Protein AF-A0AAQ3A1M2-F1 (afdb_monomer)

Organism: Streptococcus pneumoniae (NCBI:txid1313)

Secondary structure (DSSP, 8-state):
-HHHHHHHHHHHHTT-HHHHHHHHHHHHHHHTTS--HHHHHHHHHHHHHHHHHTT-HHHHHHHHHHHHHHHHHTT-HHHHHHHHHHHHHHH--

Foldseek 3Di:
DVVLLVQLQVCLVVVVVVSNVVSLVVLVVVCVPDDDPLSVLSSQLSVLSVCCVVVVPVSSVVSNVVSLVVCVVVVNVVVNVVSVVVCCVRPVD

Radius of gyration: 12.46 Å; Cα contacts (8 Å, |Δi|>4): 86; chains: 1; bounding box: 28×29×29 Å

Mean predicted aligned error: 4.85 Å

pLDDT: mean 89.13, std 8.97, range [52.88, 97.62]

Sequence (93 aa):
MILALNCYQHCLEHSSFYNANYFEAYTEKIIDKGIKLYERNVCHYLKGFALYQKGQCKEGCKQMQEAIHIFDVLGLPEQVAYYQEHYEKFVKS

Solvent-accessible surface area (backbone atoms only — not comparable to full-atom values): 4989 Å² total; per-residue (Å²): 109,70,66,44,53,53,51,23,51,54,22,54,80,67,68,37,59,75,60,20,53,53,30,48,60,52,46,53,71,57,55,74,77,52,96,49,68,67,64,50,37,53,50,43,24,50,49,10,51,53,33,31,76,72,68,42,43,72,63,8,50,48,35,32,51,53,30,38,48,50,30,50,77,70,70,35,64,70,56,27,52,54,52,49,53,51,44,46,64,75,68,72,105

Nearest PDB structures (foldseek):
  6w1e-assembly1_A-2  TM=9.409E-01  e=3.333E-04  Streptococcus thermophilus LMG 18311
  6w1f-assembly1_B  TM=9.356E-01  e=3.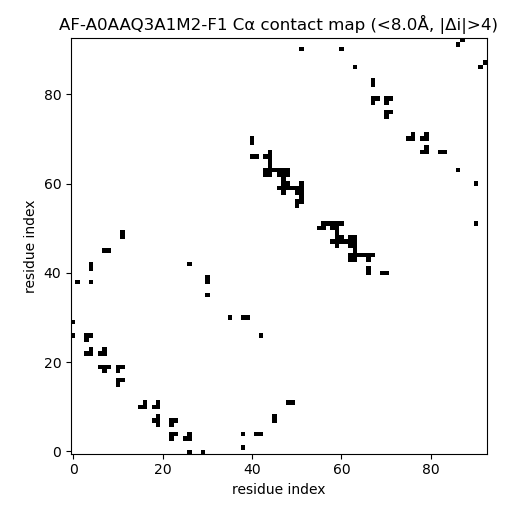929E-04  Streptococcus thermophilus LMG 18311
  7ji0-assembly1_B  TM=9.202E-01  e=3.719E-04  Streptococcus thermophilus LMG 18311
  2awi-assembly1_F  TM=8.925E-01  e=8.043E-02  Enterococcus faecalis
  2axu-assembly2_K  TM=8.819E-01  e=1.734E-01  Enterococcus faecalis

InterPro domains:
  IPR010057 HTH-type transcriptional regulator Rgg, C-terminal domain [PF21259] (3-85)
  IPR010057 HTH-type transcriptional regulator Rgg, C-terminal domain [TIGR01716] (3-92)
  IPR053163 HTH-type transcriptional regulator Rgg-like [PTHR37038] (2-92)

Structure (mmCIF, N/CA/C/O backbone):
data_AF-A0AAQ3A1M2-F1
#
_entry.id   AF-A0AAQ3A1M2-F1
#
loop_
_atom_site.group_PDB
_atom_site.id
_atom_site.type_symbol
_atom_site.label_atom_id
_atom_site.label_alt_id
_atom_site.label_comp_id
_atom_site.label_asym_id
_atom_site.label_entity_id
_atom_site.label_seq_id
_atom_site.pdbx_PDB_ins_code
_atom_site.Cartn_x
_atom_site.Cartn_y
_atom_site.Cartn_z
_atom_site.occupancy
_atom_site.B_iso_or_equiv
_atom_site.auth_seq_id
_atom_site.auth_comp_id
_atom_site.auth_asym_id
_atom_site.auth_atom_id
_atom_site.pdbx_PDB_model_num
ATOM 1 N N . MET A 1 1 ? 14.033 4.083 -2.806 1.00 64.62 1 MET A N 1
ATOM 2 C CA . MET A 1 1 ? 12.634 4.245 -3.265 1.00 64.62 1 MET A CA 1
ATOM 3 C C . MET A 1 1 ? 11.686 3.405 -2.425 1.00 64.62 1 MET A C 1
ATOM 5 O O . MET A 1 1 ? 10.887 4.005 -1.729 1.00 64.62 1 MET A O 1
ATOM 9 N N . ILE A 1 2 ? 11.839 2.075 -2.398 1.00 75.56 2 ILE A N 1
ATOM 10 C CA . ILE A 1 2 ? 11.045 1.176 -1.534 1.00 75.56 2 ILE A CA 1
ATOM 11 C C . ILE A 1 2 ? 11.074 1.625 -0.062 1.00 75.56 2 ILE A C 1
ATOM 13 O O . ILE A 1 2 ? 10.030 1.722 0.564 1.00 75.56 2 ILE A O 1
ATOM 17 N N . LEU A 1 3 ? 12.239 2.045 0.450 1.00 84.81 3 LEU A N 1
ATOM 18 C CA . LEU A 1 3 ? 12.356 2.588 1.811 1.00 84.81 3 LEU A CA 1
ATOM 19 C C . LEU A 1 3 ? 11.412 3.774 2.088 1.00 84.81 3 LEU A C 1
ATOM 21 O O . LEU A 1 3 ? 10.830 3.838 3.159 1.00 84.81 3 LEU A O 1
ATOM 25 N N . ALA A 1 4 ? 11.231 4.692 1.133 1.00 84.88 4 ALA A N 1
ATOM 26 C CA . ALA A 1 4 ? 10.367 5.856 1.335 1.00 84.88 4 ALA A CA 1
ATOM 27 C C . ALA A 1 4 ? 8.880 5.471 1.379 1.00 84.88 4 ALA A C 1
ATOM 29 O O . ALA A 1 4 ? 8.134 6.048 2.162 1.00 84.88 4 ALA A O 1
ATO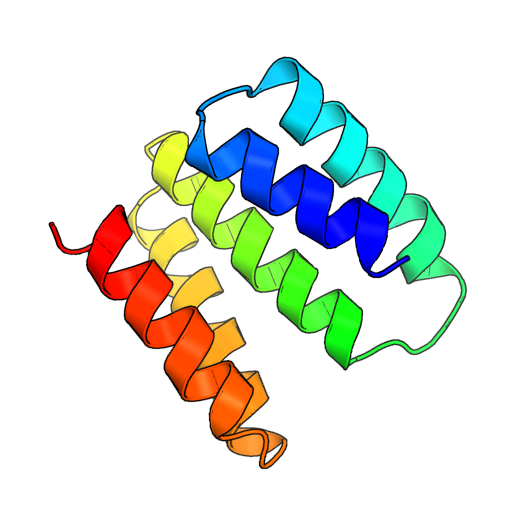M 30 N N . LEU A 1 5 ? 8.472 4.472 0.588 1.00 85.06 5 LEU A N 1
ATOM 31 C CA . LEU A 1 5 ? 7.121 3.907 0.643 1.00 85.06 5 LEU A CA 1
ATOM 32 C C . LEU A 1 5 ? 6.889 3.158 1.961 1.00 85.06 5 LEU A C 1
ATOM 34 O O . LEU A 1 5 ? 5.856 3.355 2.591 1.00 85.06 5 LEU A O 1
ATOM 38 N N . ASN A 1 6 ? 7.876 2.392 2.430 1.00 87.75 6 ASN A N 1
ATOM 39 C CA . ASN A 1 6 ? 7.797 1.712 3.725 1.00 87.75 6 ASN A CA 1
ATOM 40 C C . ASN A 1 6 ? 7.706 2.721 4.882 1.00 87.75 6 ASN A C 1
ATOM 42 O O . ASN A 1 6 ? 6.902 2.544 5.791 1.00 87.75 6 ASN A O 1
ATOM 46 N N . CYS A 1 7 ? 8.485 3.809 4.841 1.00 88.94 7 CYS A N 1
ATOM 47 C CA . CYS A 1 7 ? 8.382 4.890 5.822 1.00 88.94 7 CYS A CA 1
ATOM 48 C C . CYS A 1 7 ? 7.024 5.601 5.751 1.00 88.94 7 CYS A C 1
ATOM 50 O O . CYS A 1 7 ? 6.466 5.923 6.797 1.00 88.94 7 CYS A O 1
ATOM 52 N N . TYR A 1 8 ? 6.479 5.818 4.548 1.00 90.62 8 TYR A N 1
ATOM 53 C CA . TYR A 1 8 ? 5.145 6.393 4.377 1.00 90.62 8 TYR A CA 1
ATOM 54 C C . TYR A 1 8 ? 4.072 5.508 5.020 1.00 90.62 8 TYR A C 1
ATOM 56 O O . TYR A 1 8 ? 3.319 5.989 5.866 1.00 90.62 8 TYR A O 1
ATOM 64 N N . GLN A 1 9 ? 4.067 4.213 4.697 1.00 89.56 9 GLN A N 1
ATOM 65 C CA . GLN A 1 9 ? 3.152 3.238 5.285 1.00 89.56 9 GLN A CA 1
ATOM 66 C C . GLN A 1 9 ? 3.264 3.206 6.811 1.00 89.56 9 GLN A C 1
ATOM 68 O O . GLN A 1 9 ? 2.263 3.361 7.502 1.00 89.56 9 GLN A O 1
ATOM 73 N N . HIS A 1 10 ? 4.484 3.106 7.341 1.00 92.31 10 HIS A N 1
ATOM 74 C CA . HIS A 1 10 ? 4.719 3.077 8.782 1.00 92.31 10 HIS A CA 1
ATOM 75 C C . HIS A 1 10 ? 4.209 4.342 9.493 1.00 92.31 10 HIS A C 1
ATOM 77 O O . HIS A 1 10 ? 3.639 4.257 10.583 1.00 92.31 10 HIS A O 1
ATOM 83 N N . CYS A 1 11 ? 4.364 5.522 8.877 1.00 91.38 11 CYS A N 1
ATOM 84 C CA . CYS A 1 11 ? 3.811 6.764 9.420 1.00 91.38 11 CYS A CA 1
ATOM 85 C C . CYS A 1 11 ? 2.279 6.732 9.467 1.00 91.38 11 CYS A C 1
ATOM 87 O O . CYS A 1 11 ? 1.704 7.189 10.454 1.00 91.38 11 CYS A O 1
ATOM 89 N N . LEU A 1 12 ? 1.624 6.199 8.431 1.00 90.19 12 LEU A N 1
ATOM 90 C CA . LEU A 1 12 ? 0.166 6.065 8.393 1.00 90.19 12 LEU A CA 1
ATOM 91 C C . LEU A 1 12 ? -0.330 5.066 9.445 1.00 90.19 12 LEU A C 1
ATOM 93 O O . LEU A 1 12 ? -1.245 5.390 10.198 1.00 90.19 12 LEU A O 1
ATOM 97 N N . GLU A 1 13 ? 0.313 3.904 9.575 1.00 91.88 13 GLU A N 1
ATOM 98 C CA . GLU A 1 13 ? -0.013 2.892 10.595 1.00 91.88 13 GLU A CA 1
ATOM 99 C C . GLU A 1 13 ? 0.013 3.470 12.024 1.00 91.88 13 GLU A C 1
ATOM 101 O O . GLU A 1 13 ? -0.790 3.074 12.866 1.00 91.88 13 GLU A O 1
ATOM 106 N N . HIS A 1 14 ? 0.878 4.458 12.284 1.00 91.06 14 HIS A N 1
ATOM 107 C CA . HIS A 1 14 ? 1.009 5.137 13.581 1.00 91.06 14 HIS A CA 1
ATOM 108 C C . HIS A 1 14 ? 0.293 6.497 13.648 1.00 91.06 14 HIS A C 1
ATOM 110 O O . HIS A 1 14 ? 0.509 7.259 14.590 1.00 91.06 14 HIS A O 1
ATOM 116 N N . SER A 1 15 ? -0.545 6.836 12.662 1.00 88.81 15 SER A N 1
ATOM 117 C CA . SER A 1 15 ? -1.268 8.120 12.583 1.00 88.81 15 SER A CA 1
ATOM 118 C C . SER A 1 15 ? -0.359 9.364 12.657 1.00 88.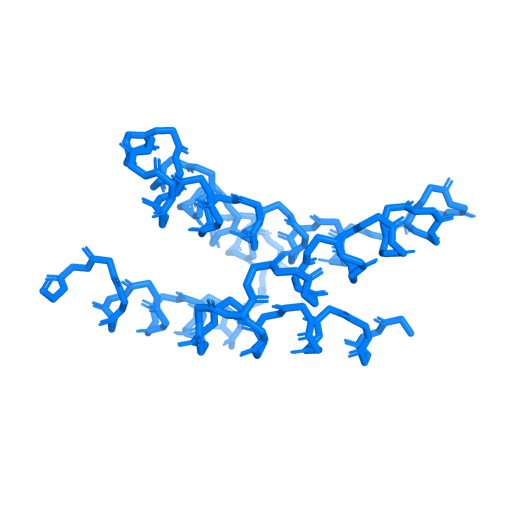81 15 SER A C 1
ATOM 120 O O . SER A 1 15 ? -0.764 10.441 13.096 1.00 88.81 15 SER A O 1
ATOM 122 N N . SER A 1 16 ? 0.895 9.246 12.211 1.00 90.06 16 SER A N 1
ATOM 123 C CA . SER A 1 16 ? 1.878 10.333 12.183 1.00 90.06 16 SER A CA 1
ATOM 124 C C . SER A 1 16 ? 1.737 11.163 10.901 1.00 90.06 16 SER A C 1
ATOM 126 O O . SER A 1 16 ? 2.578 11.120 10.003 1.00 90.06 16 SER A O 1
ATOM 128 N N . PHE A 1 17 ? 0.648 11.928 10.794 1.00 85.69 17 PHE A N 1
ATOM 129 C CA . PHE A 1 17 ? 0.253 12.586 9.539 1.00 85.69 17 PHE A CA 1
ATOM 130 C C . PHE A 1 17 ? 1.246 13.634 9.020 1.00 85.69 17 PHE A C 1
ATOM 132 O O . PHE A 1 17 ? 1.404 13.777 7.810 1.00 85.69 17 PHE A O 1
ATOM 139 N N . TYR A 1 18 ? 1.954 14.342 9.907 1.00 86.19 18 TYR A N 1
ATOM 140 C CA . TYR A 1 18 ? 2.991 15.297 9.496 1.00 86.19 18 TYR A CA 1
ATOM 141 C C . TYR A 1 18 ? 4.126 14.599 8.730 1.00 86.19 18 TYR A C 1
ATOM 143 O O . TYR A 1 18 ? 4.495 15.019 7.633 1.00 86.19 18 TYR A O 1
ATOM 151 N N . ASN A 1 19 ? 4.626 13.487 9.274 1.00 82.94 19 ASN A N 1
ATOM 152 C CA . ASN A 1 19 ? 5.674 12.691 8.639 1.00 82.94 19 ASN A CA 1
ATOM 153 C C . ASN A 1 19 ? 5.144 11.952 7.403 1.00 82.94 19 ASN A C 1
ATOM 155 O O . ASN A 1 19 ? 5.837 11.874 6.391 1.00 82.94 19 ASN A O 1
ATOM 159 N N . ALA A 1 20 ? 3.897 11.474 7.447 1.00 86.56 20 ALA A N 1
ATOM 160 C CA . ALA A 1 20 ? 3.257 10.823 6.310 1.00 86.56 20 ALA A CA 1
ATOM 161 C C . ALA A 1 20 ? 3.177 11.760 5.092 1.00 86.56 20 ALA A C 1
ATOM 163 O O . ALA A 1 20 ? 3.594 11.371 4.005 1.00 86.56 20 ALA A O 1
ATOM 164 N N . ASN A 1 21 ? 2.751 13.015 5.282 1.00 86.44 21 ASN A N 1
ATOM 165 C CA . ASN A 1 21 ? 2.690 14.012 4.206 1.00 86.44 21 ASN A CA 1
ATOM 166 C C . ASN A 1 21 ? 4.079 14.311 3.608 1.00 86.44 21 ASN A C 1
ATOM 168 O O . ASN A 1 21 ? 4.210 14.511 2.401 1.00 86.44 21 ASN A O 1
ATOM 172 N N . TYR A 1 22 ? 5.128 14.333 4.440 1.00 88.12 22 TYR A N 1
ATOM 173 C CA . TYR A 1 22 ? 6.502 14.509 3.965 1.00 88.12 22 TYR A CA 1
ATOM 174 C C . TYR A 1 22 ? 6.922 13.365 3.032 1.00 88.12 22 TYR A C 1
ATOM 176 O O . TYR A 1 22 ? 7.435 13.611 1.936 1.00 88.12 22 TYR A O 1
ATOM 184 N N . PHE A 1 23 ? 6.686 12.115 3.445 1.00 87.00 23 PHE A N 1
ATOM 185 C CA . PHE A 1 23 ? 7.047 10.953 2.638 1.00 87.00 23 PHE A CA 1
ATOM 186 C C . PHE A 1 23 ? 6.170 10.804 1.394 1.00 87.00 23 PHE A C 1
ATOM 188 O O . PHE A 1 23 ? 6.704 10.443 0.348 1.00 87.00 23 PHE A O 1
ATOM 195 N N . GLU A 1 24 ? 4.886 11.157 1.455 1.00 86.94 24 GLU A N 1
ATOM 196 C CA . GLU A 1 24 ? 4.004 11.219 0.284 1.00 86.94 24 GLU A CA 1
ATOM 197 C C . GLU A 1 24 ? 4.609 12.130 -0.796 1.00 86.94 24 GLU A C 1
ATOM 199 O O . GLU A 1 24 ? 4.983 11.652 -1.870 1.00 86.94 24 GLU A O 1
ATOM 204 N N . ALA A 1 25 ? 4.856 13.403 -0.470 1.00 85.50 25 ALA A N 1
ATOM 205 C CA . ALA A 1 25 ? 5.430 14.370 -1.408 1.00 85.50 25 ALA A CA 1
ATOM 206 C C . ALA A 1 25 ? 6.826 13.960 -1.917 1.00 85.50 25 ALA A C 1
ATOM 208 O O . ALA A 1 25 ? 7.204 14.247 -3.058 1.00 85.50 25 ALA A O 1
ATOM 209 N N . TYR A 1 26 ? 7.621 13.291 -1.077 1.00 84.12 26 TYR A N 1
ATOM 210 C CA . TYR A 1 26 ? 8.922 12.759 -1.473 1.00 84.12 26 TYR A CA 1
ATOM 211 C C . TYR A 1 26 ? 8.787 11.589 -2.456 1.00 84.12 26 TYR A C 1
ATOM 213 O O . TYR A 1 26 ? 9.501 11.550 -3.457 1.00 84.12 26 TYR A O 1
ATOM 221 N N . THR A 1 27 ? 7.867 10.651 -2.215 1.00 81.81 27 THR A N 1
ATOM 222 C CA . THR A 1 27 ? 7.643 9.497 -3.099 1.00 81.81 27 THR A CA 1
ATOM 223 C C . THR A 1 27 ? 7.120 9.920 -4.469 1.00 81.81 27 THR A C 1
ATOM 225 O O . THR A 1 27 ? 7.657 9.457 -5.477 1.00 81.81 27 THR A O 1
ATOM 228 N N . GLU A 1 28 ? 6.186 10.871 -4.534 1.00 81.75 28 GLU A N 1
ATOM 229 C CA . GLU A 1 28 ? 5.654 11.407 -5.794 1.00 81.75 28 GLU A CA 1
ATOM 230 C C . GLU A 1 28 ? 6.753 11.994 -6.687 1.00 81.75 28 GLU A C 1
ATOM 232 O O . GLU A 1 28 ? 6.864 11.634 -7.860 1.00 81.75 28 GLU A O 1
ATOM 237 N N . LYS A 1 29 ? 7.649 12.813 -6.118 1.00 81.38 29 LYS A N 1
ATOM 238 C CA . LYS A 1 29 ? 8.767 13.436 -6.853 1.00 81.38 29 LYS A CA 1
ATOM 239 C C . LYS A 1 29 ? 9.736 12.437 -7.487 1.00 81.38 29 LYS A C 1
ATOM 241 O O . LYS A 1 29 ? 10.451 12.787 -8.428 1.00 81.38 29 LYS A O 1
ATOM 246 N N . ILE A 1 30 ? 9.832 11.223 -6.945 1.00 74.88 30 ILE A N 1
ATOM 247 C CA . ILE A 1 30 ? 10.770 10.198 -7.424 1.00 74.88 30 ILE A CA 1
ATOM 248 C C . ILE A 1 30 ? 10.066 9.228 -8.379 1.00 74.88 30 ILE A C 1
ATOM 250 O O . ILE A 1 30 ? 10.679 8.770 -9.344 1.00 74.88 30 ILE A O 1
ATOM 254 N N . ILE A 1 31 ? 8.785 8.937 -8.144 1.00 73.25 31 ILE A N 1
ATOM 255 C CA . ILE A 1 31 ? 7.954 8.078 -9.001 1.00 73.25 31 ILE A CA 1
ATOM 256 C C . ILE A 1 31 ? 7.699 8.717 -10.378 1.00 73.25 31 ILE A C 1
ATOM 258 O O . ILE A 1 31 ? 7.525 8.005 -11.370 1.00 73.25 31 ILE A O 1
ATOM 262 N N . ASP A 1 32 ? 7.738 10.045 -10.470 1.00 67.81 32 ASP A N 1
ATOM 263 C CA . ASP A 1 32 ? 7.521 10.769 -11.727 1.00 67.81 32 ASP A CA 1
ATOM 264 C C . ASP A 1 32 ? 8.682 10.628 -12.736 1.00 67.81 32 ASP A C 1
ATOM 266 O O . ASP A 1 32 ? 8.537 10.898 -13.923 1.00 67.81 32 ASP A O 1
ATOM 270 N N . LYS A 1 33 ? 9.846 10.126 -12.299 1.00 66.62 33 LYS A N 1
ATOM 271 C CA . LYS A 1 33 ? 11.063 10.035 -13.128 1.00 66.62 33 LYS A CA 1
ATOM 272 C C . LYS A 1 33 ? 11.227 8.715 -13.901 1.00 66.62 33 LYS A C 1
ATOM 274 O O . LYS A 1 33 ? 12.244 8.535 -14.565 1.00 66.62 33 LYS A O 1
ATOM 279 N N . GLY A 1 34 ? 10.269 7.784 -13.830 1.00 62.31 34 GLY A N 1
ATOM 280 C CA . GLY A 1 34 ? 10.313 6.524 -14.587 1.00 62.31 34 GLY A CA 1
ATOM 281 C C . GLY A 1 34 ? 9.010 5.715 -14.555 1.00 62.31 34 GLY A C 1
ATOM 282 O O . GLY A 1 34 ? 8.140 5.945 -13.715 1.00 62.31 34 GLY A O 1
ATOM 283 N N . ILE A 1 35 ? 8.876 4.738 -15.464 1.00 63.75 35 ILE A N 1
ATOM 284 C CA . ILE A 1 35 ? 7.743 3.796 -15.480 1.00 63.75 35 ILE A CA 1
ATOM 285 C C . ILE A 1 35 ? 7.978 2.748 -14.389 1.00 63.75 35 ILE A C 1
ATOM 287 O O . ILE A 1 35 ? 8.717 1.785 -14.573 1.00 63.75 35 ILE A O 1
ATOM 291 N N . LYS A 1 36 ? 7.374 2.979 -13.224 1.00 77.31 36 LYS A N 1
ATOM 292 C CA . LYS A 1 36 ? 7.517 2.150 -12.024 1.00 77.31 36 LYS A CA 1
ATOM 293 C C . LYS A 1 36 ? 6.156 1.685 -11.537 1.00 77.31 36 LYS A C 1
ATOM 295 O O . LYS A 1 36 ? 5.591 2.244 -10.602 1.00 77.31 36 LYS A O 1
ATOM 300 N N . LEU A 1 37 ? 5.591 0.726 -12.270 1.00 84.06 37 LEU A N 1
ATOM 301 C CA . LEU A 1 37 ? 4.212 0.274 -12.087 1.00 84.06 37 LEU A CA 1
ATOM 302 C C . LEU A 1 37 ? 3.967 -0.263 -10.671 1.00 84.06 37 LEU A C 1
ATOM 304 O O . LEU A 1 37 ? 2.967 0.091 -10.057 1.00 84.06 37 LEU A O 1
ATOM 308 N N . TYR A 1 38 ? 4.915 -1.038 -10.138 1.00 87.56 38 TYR A N 1
ATOM 309 C CA . TYR A 1 38 ? 4.841 -1.572 -8.781 1.00 87.56 38 TYR A CA 1
ATOM 310 C C . TYR A 1 38 ? 4.796 -0.454 -7.730 1.00 87.56 38 TYR A C 1
ATOM 312 O O . TYR A 1 38 ? 3.848 -0.368 -6.955 1.00 87.56 38 TYR A O 1
ATOM 320 N N . GLU A 1 39 ? 5.774 0.456 -7.734 1.00 87.19 39 GLU A N 1
ATOM 321 C CA . GLU A 1 39 ? 5.839 1.546 -6.755 1.00 87.19 39 GLU A CA 1
ATOM 322 C C . GLU A 1 39 ? 4.662 2.523 -6.875 1.00 87.19 39 GLU A C 1
ATOM 324 O O . GLU A 1 39 ? 4.194 3.044 -5.862 1.00 87.19 39 GLU A O 1
ATOM 329 N N . ARG A 1 40 ? 4.146 2.744 -8.091 1.00 89.38 40 ARG A N 1
ATOM 330 C CA . ARG A 1 40 ? 2.913 3.513 -8.318 1.00 89.38 40 ARG A CA 1
ATOM 331 C C . ARG A 1 40 ? 1.708 2.835 -7.685 1.00 89.38 40 ARG A C 1
ATOM 333 O O . ARG A 1 40 ? 0.916 3.521 -7.048 1.00 89.38 40 ARG A O 1
ATOM 340 N N . ASN A 1 41 ? 1.599 1.517 -7.819 1.00 94.38 41 ASN A N 1
ATOM 341 C CA . ASN A 1 41 ? 0.496 0.768 -7.236 1.00 94.38 41 ASN A CA 1
ATOM 342 C C . ASN A 1 41 ? 0.542 0.774 -5.700 1.00 94.38 41 ASN A C 1
ATOM 344 O O . ASN A 1 41 ? -0.474 1.016 -5.053 1.00 94.38 41 ASN A O 1
ATOM 348 N N . VAL A 1 42 ? 1.734 0.616 -5.111 1.00 92.50 42 VAL A N 1
ATOM 349 C CA . VAL A 1 42 ? 1.932 0.771 -3.658 1.00 92.50 42 VAL A CA 1
ATOM 350 C C . VAL A 1 42 ? 1.542 2.181 -3.202 1.00 92.50 42 VAL A C 1
ATOM 352 O O . VAL A 1 42 ? 0.818 2.340 -2.224 1.00 92.50 42 VAL A O 1
ATOM 355 N N . CYS A 1 43 ? 1.980 3.222 -3.915 1.00 91.38 43 CYS A N 1
ATOM 356 C CA . CYS A 1 43 ? 1.621 4.603 -3.588 1.00 91.38 43 CYS A CA 1
ATOM 357 C C . CYS A 1 43 ? 0.101 4.840 -3.673 1.00 91.38 43 CYS A C 1
ATOM 359 O O . CYS A 1 43 ? -0.458 5.482 -2.785 1.00 91.38 43 CYS A O 1
ATOM 361 N N . HIS A 1 44 ? -0.574 4.276 -4.684 1.00 94.75 44 HIS A N 1
ATOM 362 C CA . HIS A 1 44 ? -2.036 4.330 -4.834 1.00 94.75 44 HIS A CA 1
ATOM 363 C C . HIS A 1 44 ? -2.757 3.707 -3.636 1.00 94.75 44 HIS A C 1
ATOM 365 O O . HIS A 1 44 ? -3.646 4.330 -3.059 1.00 94.75 44 HIS A O 1
ATOM 371 N N . TYR A 1 45 ? -2.309 2.530 -3.189 1.00 96.75 45 TYR A N 1
ATOM 372 C CA . TYR A 1 45 ? -2.842 1.894 -1.984 1.00 96.75 45 TYR A CA 1
ATOM 373 C C . TYR A 1 45 ? -2.700 2.796 -0.747 1.00 96.75 45 TYR A C 1
ATOM 375 O O . TYR A 1 45 ? -3.669 3.024 -0.022 1.00 96.75 45 TYR A O 1
ATOM 383 N N . LEU A 1 46 ? -1.502 3.345 -0.515 1.00 94.94 46 LEU A N 1
ATOM 384 C CA . LEU A 1 46 ? -1.218 4.166 0.667 1.00 94.94 46 LEU A CA 1
ATOM 385 C C . LEU A 1 46 ? -2.004 5.483 0.673 1.00 94.94 46 LEU A C 1
ATOM 387 O O . LEU A 1 46 ? -2.460 5.915 1.731 1.00 94.94 46 LEU A O 1
ATOM 391 N N . LYS A 1 47 ? -2.243 6.082 -0.498 1.00 93.75 47 LYS A N 1
ATOM 392 C CA . LYS A 1 47 ? -3.152 7.228 -0.637 1.00 93.75 47 LYS A CA 1
ATOM 393 C C . LYS A 1 47 ? -4.582 6.863 -0.269 1.00 93.75 47 LYS A C 1
ATOM 395 O O . LYS A 1 47 ? -5.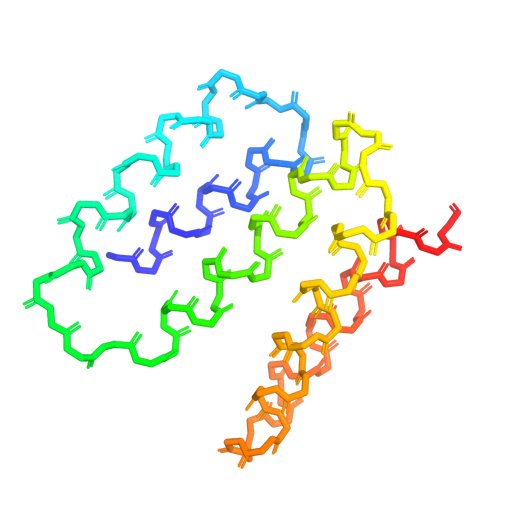214 7.593 0.494 1.00 93.75 47 LYS A O 1
ATOM 400 N N . GLY A 1 48 ? -5.062 5.709 -0.730 1.00 96.19 48 GLY A N 1
ATOM 401 C CA . GLY A 1 48 ? -6.355 5.171 -0.320 1.00 96.19 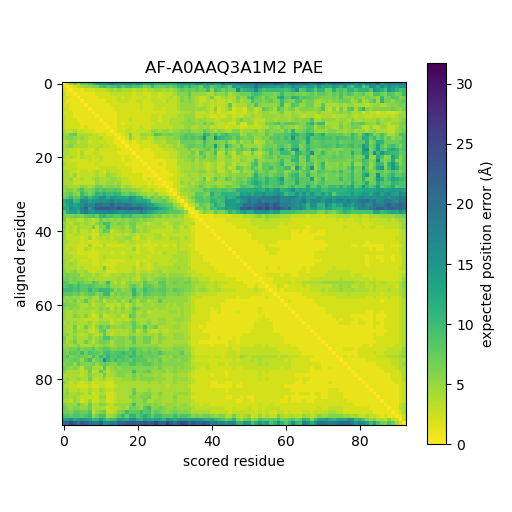48 GLY A CA 1
ATOM 402 C C . GLY A 1 48 ? -6.458 5.015 1.199 1.00 96.19 48 GLY A C 1
ATOM 403 O O . GLY A 1 48 ? -7.435 5.452 1.812 1.00 96.19 48 GLY A O 1
ATOM 404 N N . PHE A 1 49 ? -5.413 4.483 1.833 1.00 95.94 49 PHE A N 1
ATOM 405 C CA . PHE A 1 49 ? -5.363 4.346 3.286 1.00 95.94 49 PHE A CA 1
ATOM 406 C C . PHE A 1 49 ? -5.370 5.702 4.008 1.00 95.94 49 PHE A C 1
ATOM 408 O O . PHE A 1 49 ? -6.146 5.902 4.943 1.00 95.94 49 PHE A O 1
ATOM 415 N N . ALA A 1 50 ? -4.595 6.677 3.532 1.00 93.25 50 ALA A N 1
ATOM 416 C CA . ALA A 1 50 ? -4.591 8.029 4.085 1.00 93.25 50 ALA A CA 1
ATOM 417 C C . ALA A 1 50 ? -5.961 8.723 3.954 1.00 93.25 50 ALA A C 1
ATOM 419 O O . ALA A 1 50 ? -6.404 9.394 4.886 1.00 93.25 50 ALA A O 1
ATOM 420 N N . LEU A 1 51 ? -6.654 8.559 2.820 1.00 94.50 51 LEU A N 1
ATOM 421 C CA . LEU A 1 51 ? -8.015 9.073 2.615 1.00 94.50 51 LEU A CA 1
ATOM 422 C C . LEU A 1 51 ? -9.007 8.432 3.588 1.00 94.50 51 LEU A C 1
ATOM 424 O O . LEU A 1 51 ? -9.825 9.137 4.183 1.00 94.50 51 LEU A O 1
ATOM 428 N N . TYR A 1 52 ? -8.905 7.117 3.796 1.00 94.50 52 TYR A N 1
ATOM 429 C CA . TYR A 1 52 ? -9.705 6.404 4.788 1.00 94.50 52 TYR A CA 1
ATOM 430 C C . TYR A 1 52 ? -9.487 6.973 6.197 1.00 94.50 52 TYR A C 1
ATOM 432 O O . TYR A 1 52 ? -10.453 7.349 6.858 1.00 94.50 52 TYR A O 1
ATOM 440 N N . GLN A 1 53 ? -8.230 7.153 6.619 1.00 90.12 53 GLN A N 1
ATOM 441 C CA . GLN A 1 53 ? -7.894 7.734 7.927 1.00 90.12 53 GLN A CA 1
ATOM 442 C C . GLN A 1 53 ? -8.367 9.188 8.091 1.00 90.12 53 GLN A C 1
ATOM 444 O O . GLN A 1 53 ? -8.664 9.620 9.202 1.00 90.12 53 GLN A O 1
ATOM 449 N N . LYS A 1 54 ? -8.482 9.942 6.992 1.00 91.31 54 LYS A N 1
ATOM 450 C CA . LYS A 1 54 ? -9.039 11.307 6.962 1.00 91.31 54 LYS A CA 1
ATOM 451 C C . LYS A 1 54 ? -10.578 11.338 6.943 1.00 91.31 54 LYS A C 1
ATOM 453 O O . LYS A 1 54 ? -11.160 12.415 6.837 1.00 91.31 54 LYS A O 1
ATOM 458 N N . GLY A 1 55 ? -11.248 10.185 7.031 1.00 91.12 55 GLY A N 1
ATOM 459 C CA . GLY A 1 55 ? -12.710 10.059 7.055 1.00 91.12 55 GLY A CA 1
ATOM 460 C C . GLY A 1 55 ? -13.370 9.951 5.676 1.00 91.12 55 GLY A C 1
ATOM 461 O O . GLY A 1 55 ? -14.591 9.830 5.582 1.00 91.12 55 GLY A O 1
ATOM 462 N N . GLN A 1 56 ? -12.596 9.946 4.587 1.00 93.94 56 GLN A N 1
ATOM 463 C CA . GLN A 1 56 ? -13.101 9.760 3.222 1.00 93.94 56 GLN A CA 1
ATOM 464 C C . GLN A 1 56 ? -13.210 8.266 2.883 1.00 93.94 56 GLN A C 1
ATOM 466 O O . GLN A 1 56 ? -12.650 7.787 1.897 1.00 93.94 56 GLN A O 1
ATOM 471 N N . CYS A 1 57 ? -13.943 7.513 3.712 1.00 91.62 57 CYS A N 1
ATOM 472 C CA . CYS A 1 57 ? -13.866 6.052 3.741 1.00 91.62 57 CYS A CA 1
ATOM 473 C C . CYS A 1 57 ? -14.219 5.386 2.407 1.00 91.62 57 CYS A C 1
ATOM 475 O O . CYS A 1 57 ? -13.515 4.483 1.982 1.00 91.62 57 CYS A O 1
ATOM 477 N N . LYS A 1 58 ? -15.273 5.835 1.710 1.00 93.62 58 LYS A N 1
ATOM 478 C CA . LYS A 1 58 ? -15.683 5.215 0.434 1.00 93.62 58 LYS A CA 1
ATOM 479 C C . LYS A 1 58 ? -14.592 5.302 -0.634 1.00 93.62 58 LYS A C 1
ATOM 481 O O . LYS A 1 58 ? -14.304 4.305 -1.286 1.00 93.62 58 LYS A O 1
ATOM 486 N N . GLU A 1 59 ? -14.000 6.483 -0.790 1.00 94.56 59 GLU A N 1
ATOM 487 C CA . GLU A 1 59 ? -12.950 6.721 -1.782 1.00 94.56 59 GLU A CA 1
ATOM 488 C C . GLU A 1 59 ? -11.653 6.014 -1.381 1.00 94.56 59 GLU A C 1
ATOM 490 O O . GLU A 1 59 ? -11.054 5.314 -2.193 1.00 94.56 59 GLU A O 1
ATOM 495 N N . GLY A 1 60 ? -11.271 6.106 -0.103 1.00 95.56 60 GLY A N 1
ATOM 496 C CA . GLY A 1 60 ? -10.086 5.429 0.415 1.00 95.56 60 GLY A CA 1
ATOM 497 C C . GLY A 1 60 ? -10.150 3.908 0.263 1.00 95.56 60 GLY A C 1
ATOM 498 O O . GLY A 1 60 ? -9.219 3.292 -0.255 1.00 95.56 60 GLY A O 1
ATOM 499 N N . CYS A 1 61 ? -11.279 3.297 0.639 1.00 95.50 61 CYS A N 1
ATOM 500 C CA . CYS A 1 61 ? -11.506 1.860 0.481 1.00 95.50 61 CYS A CA 1
ATOM 501 C C . CYS A 1 61 ? -11.468 1.426 -0.982 1.00 95.50 61 CYS A C 1
ATOM 503 O O . CYS A 1 61 ? -10.876 0.395 -1.294 1.00 95.50 61 CYS A O 1
ATOM 505 N N . LYS A 1 62 ? -12.066 2.216 -1.880 1.00 96.69 62 LYS A N 1
ATOM 506 C CA . LYS A 1 62 ? -12.038 1.938 -3.315 1.00 96.69 62 LYS A CA 1
ATOM 507 C C . LYS A 1 62 ? -10.603 1.915 -3.847 1.00 96.69 62 LYS A C 1
ATOM 509 O O . LYS A 1 62 ? -10.224 0.935 -4.477 1.00 96.69 62 LYS A O 1
ATOM 514 N N . GLN A 1 63 ? -9.793 2.928 -3.532 1.00 97.19 63 GLN A N 1
ATOM 515 C CA . GLN A 1 63 ? -8.397 2.993 -3.984 1.00 97.19 63 GLN A CA 1
ATOM 516 C C . GLN A 1 63 ? -7.546 1.837 -3.443 1.00 97.19 63 GLN A C 1
ATOM 518 O O . GLN A 1 63 ? -6.767 1.241 -4.187 1.00 97.19 63 GLN A O 1
ATOM 523 N N . MET A 1 64 ? -7.726 1.468 -2.171 1.00 97.00 64 MET A N 1
ATOM 524 C CA . MET A 1 64 ? -7.032 0.317 -1.585 1.00 97.00 64 MET A CA 1
ATOM 525 C C . MET A 1 64 ? -7.402 -0.999 -2.289 1.00 97.00 64 MET A C 1
ATOM 527 O O . MET A 1 64 ? -6.520 -1.786 -2.624 1.00 97.00 64 MET A O 1
ATOM 531 N N . GLN A 1 65 ? -8.690 -1.230 -2.559 1.00 97.12 65 GLN A N 1
ATOM 532 C CA . GLN A 1 65 ? -9.167 -2.437 -3.245 1.00 97.12 65 GLN A CA 1
ATOM 533 C C . GLN A 1 65 ? -8.712 -2.497 -4.712 1.00 97.12 65 GLN A C 1
ATOM 535 O O . GLN A 1 65 ? -8.313 -3.557 -5.188 1.00 97.12 65 GLN A O 1
ATOM 540 N N . GLU A 1 66 ? -8.705 -1.364 -5.420 1.00 97.62 66 GLU A N 1
ATOM 541 C CA . GLU A 1 66 ? -8.152 -1.271 -6.777 1.00 97.62 66 GLU A CA 1
ATOM 542 C C . GLU A 1 66 ? -6.669 -1.646 -6.810 1.00 97.62 66 GLU A C 1
ATOM 544 O O . GLU A 1 66 ? -6.252 -2.421 -7.669 1.00 97.62 66 GLU A O 1
ATOM 549 N N . ALA A 1 67 ? -5.872 -1.151 -5.859 1.00 97.12 67 ALA A N 1
ATOM 550 C CA . ALA A 1 67 ? -4.452 -1.475 -5.801 1.00 97.12 67 ALA A CA 1
ATOM 551 C C . ALA A 1 67 ? -4.203 -2.969 -5.526 1.00 97.12 67 ALA A C 1
ATOM 553 O O . ALA A 1 67 ? -3.334 -3.571 -6.161 1.00 97.12 67 ALA A O 1
ATOM 554 N N . ILE A 1 68 ? -4.990 -3.591 -4.639 1.00 97.25 68 ILE A N 1
ATOM 555 C CA . ILE A 1 68 ? -4.940 -5.045 -4.403 1.00 97.25 68 ILE A CA 1
ATOM 556 C C . ILE A 1 68 ? -5.257 -5.804 -5.697 1.00 97.25 68 ILE A C 1
ATOM 558 O O . ILE A 1 68 ? -4.519 -6.714 -6.074 1.00 97.25 68 ILE A O 1
ATOM 562 N N . HIS A 1 69 ? -6.299 -5.393 -6.424 1.00 97.25 69 HIS A N 1
ATOM 563 C CA . HIS A 1 69 ? -6.655 -6.014 -7.698 1.00 97.25 69 HIS A CA 1
ATOM 564 C C . HIS A 1 69 ? -5.559 -5.853 -8.762 1.00 97.25 69 HIS A C 1
ATOM 566 O O . HIS A 1 69 ? -5.289 -6.783 -9.515 1.00 97.25 69 HIS A O 1
ATOM 572 N N . ILE A 1 70 ? -4.868 -4.713 -8.809 1.00 96.19 70 ILE A N 1
ATOM 573 C CA . ILE A 1 70 ? -3.733 -4.526 -9.723 1.00 96.19 70 ILE A CA 1
ATOM 574 C C . ILE A 1 70 ? -2.598 -5.509 -9.396 1.00 96.19 70 ILE A C 1
ATOM 576 O O . ILE A 1 70 ? -1.997 -6.053 -10.319 1.00 96.19 70 ILE A O 1
ATOM 580 N N . PHE A 1 71 ? -2.314 -5.793 -8.119 1.00 96.06 71 PHE A N 1
ATOM 581 C CA . PHE A 1 71 ? -1.327 -6.824 -7.767 1.00 96.06 71 PHE A CA 1
ATOM 582 C C . PHE A 1 71 ? -1.747 -8.224 -8.225 1.00 96.06 71 PHE A C 1
ATOM 584 O O . PHE A 1 71 ? -0.897 -8.984 -8.692 1.00 96.06 71 PHE A O 1
ATOM 591 N N . ASP A 1 72 ? -3.039 -8.539 -8.148 1.00 96.12 72 ASP A N 1
ATOM 592 C CA . ASP A 1 72 ? -3.604 -9.798 -8.643 1.00 96.12 72 ASP A CA 1
ATOM 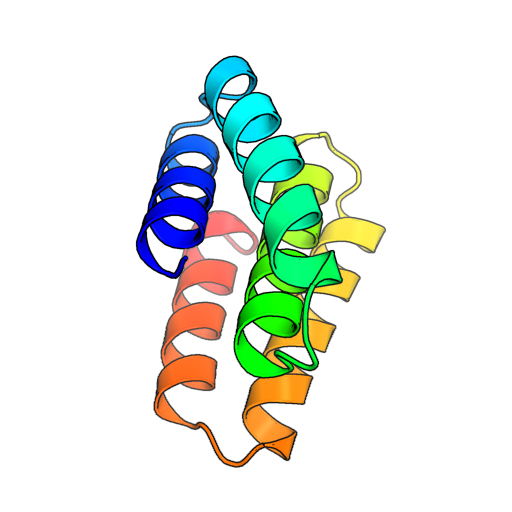593 C C . ASP A 1 72 ? -3.446 -9.925 -10.168 1.00 96.12 72 ASP A C 1
ATOM 595 O O . ASP A 1 72 ? -2.890 -10.905 -10.663 1.00 96.12 72 ASP A O 1
ATOM 599 N N . VAL A 1 73 ? -3.795 -8.874 -10.918 1.00 95.88 73 VAL A N 1
ATOM 600 C CA . VAL A 1 73 ? -3.617 -8.810 -12.383 1.00 95.88 73 VAL A CA 1
ATOM 601 C C . VAL A 1 73 ? -2.147 -8.947 -12.793 1.00 95.88 73 VAL A C 1
ATOM 603 O O . VAL A 1 73 ? -1.843 -9.524 -13.837 1.00 95.88 73 VAL A O 1
ATOM 606 N N . LEU A 1 74 ? -1.219 -8.441 -11.978 1.00 92.62 74 LEU A N 1
ATOM 607 C CA . LEU A 1 74 ? 0.221 -8.574 -12.206 1.00 92.62 74 LEU A CA 1
ATOM 608 C C . LEU A 1 74 ? 0.784 -9.950 -11.810 1.00 92.62 74 LEU A C 1
ATOM 610 O O . LEU A 1 74 ? 1.976 -10.185 -12.010 1.00 92.62 74 LEU A O 1
ATOM 614 N N . GLY A 1 75 ? -0.035 -10.852 -11.261 1.00 93.56 75 GLY A N 1
ATOM 615 C CA . GLY A 1 75 ? 0.401 -12.176 -10.821 1.00 93.56 75 GLY A CA 1
ATOM 616 C C . GLY A 1 75 ? 1.335 -12.124 -9.611 1.00 93.56 75 GLY A C 1
ATOM 617 O O . GLY A 1 75 ? 2.279 -12.909 -9.536 1.00 93.56 75 GLY A O 1
ATOM 618 N N . LEU A 1 76 ? 1.101 -11.191 -8.678 1.00 95.06 76 LEU A N 1
ATOM 619 C CA . LEU A 1 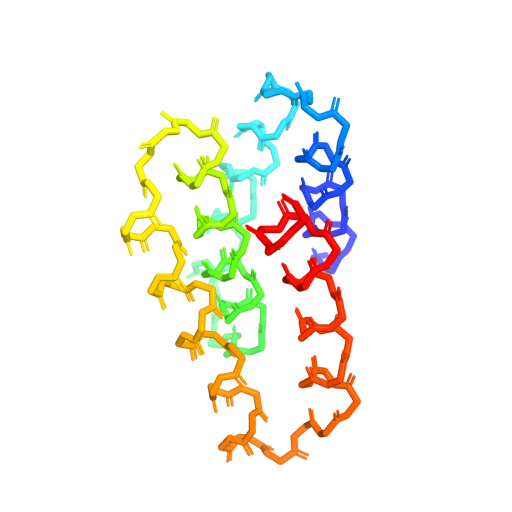76 ? 1.901 -10.994 -7.462 1.00 95.06 76 LEU A CA 1
ATOM 620 C C . LEU A 1 76 ? 1.131 -11.459 -6.205 1.00 95.06 76 LEU A C 1
ATOM 622 O O . LEU A 1 76 ? 0.735 -10.627 -5.384 1.00 95.06 76 LEU A O 1
ATOM 626 N N . PRO A 1 77 ? 0.920 -12.775 -6.008 1.00 94.00 77 PRO A N 1
ATOM 627 C CA . PRO A 1 77 ? 0.036 -13.303 -4.964 1.00 94.00 77 PRO A CA 1
ATOM 628 C C . PRO A 1 77 ? 0.502 -12.977 -3.539 1.00 94.00 77 PRO A C 1
ATOM 630 O O . PRO A 1 77 ? -0.325 -12.746 -2.662 1.00 94.00 77 PRO A O 1
ATOM 633 N N . GLU A 1 78 ? 1.814 -12.896 -3.301 1.00 95.25 78 GLU A N 1
ATOM 634 C CA . GLU A 1 78 ? 2.361 -12.492 -1.996 1.00 95.25 78 GLU A CA 1
ATOM 635 C C . GLU A 1 78 ? 1.973 -11.051 -1.635 1.00 95.25 78 GLU A C 1
ATOM 637 O O . GLU A 1 78 ? 1.679 -10.754 -0.479 1.00 95.25 78 GLU A O 1
ATOM 642 N N . GLN A 1 79 ? 1.917 -10.159 -2.630 1.00 94.69 79 GLN A N 1
ATOM 643 C CA . GLN A 1 79 ? 1.525 -8.761 -2.435 1.00 94.69 79 GLN A CA 1
ATOM 644 C C . GLN A 1 79 ? 0.021 -8.636 -2.212 1.00 94.69 79 GLN A C 1
ATOM 646 O O . GLN A 1 79 ? -0.409 -7.876 -1.348 1.00 94.69 79 GLN A O 1
ATOM 651 N N . VAL A 1 80 ? -0.775 -9.424 -2.940 1.00 96.88 80 VAL A N 1
ATOM 652 C CA . VAL A 1 80 ? -2.219 -9.533 -2.700 1.00 96.88 80 VAL A CA 1
ATOM 653 C C . VAL A 1 80 ? -2.479 -9.962 -1.258 1.00 96.88 80 VAL A C 1
ATOM 655 O O . VAL A 1 80 ? -3.204 -9.269 -0.552 1.00 96.88 80 VAL A O 1
ATOM 658 N N . ALA A 1 81 ? -1.845 -11.045 -0.798 1.00 97.00 81 ALA A N 1
ATOM 659 C CA . ALA A 1 81 ? -2.004 -11.538 0.569 1.00 97.00 81 ALA A CA 1
ATOM 660 C C . ALA A 1 81 ? -1.612 -10.480 1.612 1.00 97.00 81 ALA A C 1
ATOM 662 O O . ALA A 1 81 ? -2.393 -10.191 2.516 1.00 97.00 81 ALA A O 1
ATOM 663 N N . TYR A 1 82 ? -0.447 -9.850 1.440 1.00 96.44 82 TYR A N 1
ATOM 664 C CA . TYR A 1 82 ? 0.050 -8.819 2.350 1.00 96.44 82 TYR A CA 1
ATOM 665 C C . TYR A 1 82 ? -0.903 -7.618 2.476 1.00 96.44 82 TYR A C 1
ATOM 667 O O . TYR A 1 82 ? -1.278 -7.223 3.582 1.00 96.44 82 TYR A O 1
ATOM 675 N N . TYR A 1 83 ? -1.320 -7.029 1.350 1.00 96.69 83 TYR A N 1
ATOM 676 C CA . TYR A 1 83 ? -2.181 -5.844 1.374 1.00 96.69 83 TYR A CA 1
ATOM 677 C C . TYR A 1 83 ? -3.625 -6.171 1.759 1.00 96.69 83 TYR A C 1
ATOM 679 O O . TYR A 1 83 ? -4.285 -5.337 2.376 1.00 96.69 83 TYR A O 1
ATOM 687 N N . GLN A 1 84 ? -4.106 -7.381 1.470 1.00 96.75 84 GLN A N 1
ATOM 688 C CA . GLN A 1 84 ? -5.404 -7.852 1.945 1.00 96.75 84 GLN A CA 1
ATOM 689 C C . GLN A 1 84 ? -5.418 -8.000 3.473 1.00 96.75 84 GLN A C 1
ATOM 691 O O . GLN A 1 84 ? -6.333 -7.488 4.118 1.00 96.75 84 GLN A O 1
ATOM 696 N N . GLU A 1 85 ? -4.388 -8.617 4.063 1.00 96.56 85 GLU A N 1
ATOM 697 C CA . GLU A 1 85 ? -4.246 -8.736 5.522 1.00 96.56 85 GLU A CA 1
ATOM 698 C C . GLU A 1 85 ? -4.178 -7.352 6.184 1.00 96.56 85 GLU A C 1
ATOM 700 O O . GLU A 1 85 ? -4.884 -7.079 7.158 1.00 96.56 85 GLU A O 1
ATOM 705 N N . HIS A 1 86 ? -3.385 -6.434 5.618 1.00 96.06 86 HIS A N 1
ATOM 706 C CA . HIS A 1 86 ? -3.333 -5.052 6.092 1.00 96.06 86 HIS A CA 1
ATOM 707 C C . HIS A 1 86 ? -4.708 -4.373 6.011 1.00 96.06 86 HIS A C 1
ATOM 709 O O . HIS A 1 86 ? -5.136 -3.716 6.963 1.00 96.06 86 HIS A O 1
ATOM 715 N N . TYR A 1 87 ? -5.409 -4.490 4.883 1.00 95.38 87 TYR A N 1
ATOM 716 C CA . TYR A 1 87 ? -6.729 -3.890 4.703 1.00 95.38 87 TYR A CA 1
ATOM 717 C C . TYR A 1 87 ? -7.720 -4.407 5.750 1.00 95.38 87 TYR A C 1
ATOM 719 O O . TYR A 1 87 ? -8.423 -3.626 6.388 1.00 95.38 87 TYR A O 1
ATOM 727 N N . GLU A 1 88 ? -7.756 -5.716 5.979 1.00 94.62 88 GLU A N 1
ATOM 728 C CA . GLU A 1 88 ? -8.634 -6.325 6.978 1.00 94.62 88 GLU A CA 1
ATOM 729 C C . GLU A 1 88 ? -8.320 -5.829 8.387 1.00 94.62 88 GLU A C 1
ATOM 731 O O . GLU A 1 88 ? -9.228 -5.404 9.101 1.00 94.62 88 GLU A O 1
ATOM 736 N N . LYS A 1 89 ? -7.034 -5.772 8.741 1.00 93.44 89 LYS A N 1
ATOM 737 C CA . LYS A 1 89 ? -6.574 -5.303 10.048 1.00 93.44 89 LYS A CA 1
ATOM 738 C C . LYS A 1 89 ? -6.985 -3.860 10.344 1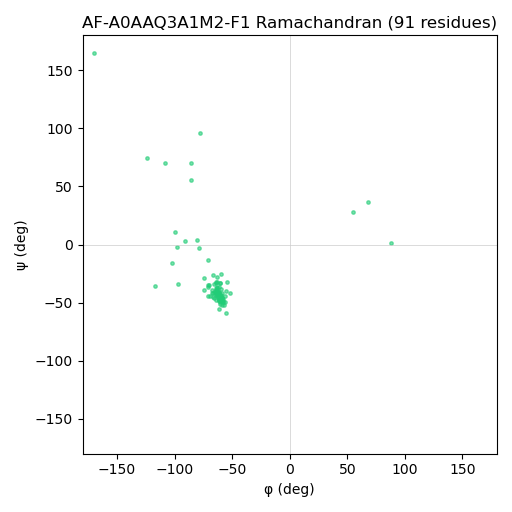.00 93.44 89 LYS A C 1
ATOM 740 O O . LYS A 1 89 ? -7.448 -3.588 11.448 1.00 93.44 89 LYS A O 1
ATOM 745 N N . PHE A 1 90 ? -6.806 -2.944 9.392 1.00 89.88 90 PHE A N 1
ATOM 746 C CA . PHE A 1 90 ? -6.931 -1.500 9.640 1.00 89.88 90 PHE A CA 1
ATOM 747 C C . PHE A 1 90 ? -8.242 -0.862 9.152 1.00 89.88 90 PHE A C 1
ATOM 749 O O . PHE A 1 90 ? -8.549 0.258 9.561 1.00 89.88 90 PHE A O 1
ATOM 756 N N . VAL A 1 91 ? -9.003 -1.529 8.279 1.00 88.00 91 VAL A N 1
ATOM 757 C CA . VAL A 1 91 ? -10.210 -0.958 7.647 1.00 88.00 91 VAL A CA 1
ATOM 758 C C . VAL A 1 91 ? -11.486 -1.713 8.016 1.00 88.00 91 VAL A C 1
ATOM 760 O O . VAL A 1 91 ? -12.537 -1.091 8.139 1.00 88.00 91 VAL A O 1
ATOM 763 N N . LYS A 1 92 ? -11.429 -3.043 8.165 1.00 76.06 92 LYS A N 1
ATOM 764 C CA . LYS A 1 92 ? -12.608 -3.872 8.485 1.00 76.06 92 LYS A CA 1
ATOM 765 C C . LYS A 1 92 ? -12.748 -4.222 9.976 1.00 76.06 92 LYS A C 1
ATOM 767 O O . LYS A 1 92 ? -13.728 -4.888 10.309 1.00 76.06 92 LYS A O 1
ATOM 772 N N . SER A 1 93 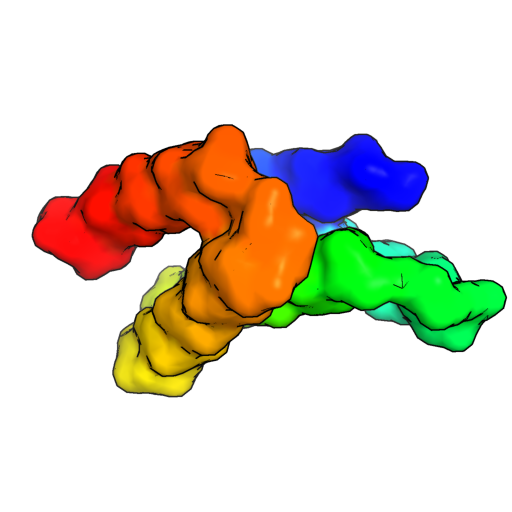? -11.809 -3.803 10.830 1.00 52.88 93 SER A N 1
ATOM 773 C CA . SER A 1 93 ? -11.887 -3.979 12.294 1.00 52.88 93 SER A CA 1
ATOM 774 C C . SER A 1 93 ? -12.840 -2.996 12.963 1.00 52.88 93 SER A C 1
ATOM 776 O O . SER A 1 93 ? -12.881 -1.823 12.527 1.00 52.88 93 SER A O 1
#